Protein AF-A0A1B6KXY4-F1 (afdb_monomer_lite)

Structure (mmCIF, N/CA/C/O backbone):
data_AF-A0A1B6KXY4-F1
#
_entry.id   AF-A0A1B6KXY4-F1
#
loop_
_atom_site.group_PDB
_atom_site.id
_atom_site.type_symbol
_atom_site.label_atom_id
_atom_site.label_alt_id
_atom_site.label_comp_id
_atom_site.label_asym_id
_atom_site.label_entity_id
_atom_site.label_seq_id
_atom_site.pdbx_PDB_ins_code
_atom_site.Cartn_x
_atom_site.Cartn_y
_atom_site.Cartn_z
_atom_site.occupancy
_atom_site.B_iso_or_equiv
_atom_site.auth_seq_id
_atom_site.auth_comp_id
_atom_site.auth_asym_id
_atom_site.auth_atom_id
_atom_site.pdbx_PDB_model_num
ATOM 1 N N . CYS A 1 1 ? -16.660 -16.685 -7.464 1.00 54.50 1 CYS A N 1
ATOM 2 C CA . CYS A 1 1 ? -15.420 -16.820 -6.674 1.00 54.50 1 CYS A CA 1
ATOM 3 C C . CYS A 1 1 ? -14.939 -18.262 -6.730 1.00 54.50 1 CYS A C 1
ATOM 5 O O . CYS A 1 1 ? -15.524 -19.109 -6.074 1.00 54.50 1 CYS A O 1
ATOM 7 N N . TYR A 1 2 ? -13.942 -18.564 -7.558 1.00 52.03 2 TYR A N 1
ATOM 8 C CA . TYR A 1 2 ? -13.386 -19.911 -7.697 1.00 52.03 2 TYR A CA 1
ATOM 9 C C . TYR A 1 2 ? -11.891 -19.805 -7.365 1.00 52.03 2 TYR A C 1
ATOM 11 O O . TYR A 1 2 ? -11.188 -19.086 -8.069 1.00 52.03 2 TYR A O 1
ATOM 19 N N . LYS A 1 3 ? -11.453 -20.485 -6.290 1.00 63.19 3 LYS A N 1
ATOM 20 C CA . LYS A 1 3 ? -10.073 -20.670 -5.765 1.00 63.19 3 LYS A CA 1
ATOM 21 C C . LYS A 1 3 ? -9.613 -19.863 -4.534 1.00 63.19 3 LYS A C 1
ATOM 23 O O . LYS A 1 3 ? -9.048 -20.487 -3.650 1.00 63.19 3 LYS A O 1
ATOM 28 N N . GLU A 1 4 ? -9.875 -18.558 -4.406 1.00 70.81 4 GLU A N 1
ATOM 29 C CA . GLU A 1 4 ? -9.395 -17.755 -3.242 1.00 70.81 4 GLU A CA 1
ATOM 30 C C . GLU A 1 4 ? -10.515 -17.155 -2.371 1.00 70.81 4 GLU A C 1
ATOM 32 O O . GLU A 1 4 ? -10.316 -16.199 -1.623 1.00 70.81 4 GLU A O 1
ATOM 37 N N . GLY A 1 5 ? -11.719 -17.729 -2.451 1.00 77.31 5 GLY A N 1
ATOM 38 C CA . GLY A 1 5 ? -12.891 -17.226 -1.728 1.00 77.31 5 GLY A CA 1
ATOM 39 C C . GLY A 1 5 ? -12.716 -17.181 -0.208 1.00 77.31 5 GLY A C 1
ATOM 40 O O . GLY A 1 5 ? -13.246 -16.273 0.416 1.00 77.31 5 GLY A O 1
ATOM 41 N N . GLU A 1 6 ? -11.943 -18.099 0.377 1.00 84.62 6 GLU A N 1
ATOM 42 C CA . GLU A 1 6 ? -11.710 -18.151 1.828 1.00 84.62 6 GLU A CA 1
ATOM 43 C C . GLU A 1 6 ? -10.917 -16.946 2.344 1.00 84.62 6 GLU A C 1
ATOM 45 O O . GLU A 1 6 ? -11.281 -16.367 3.361 1.00 84.62 6 GLU A O 1
ATOM 50 N N . ARG A 1 7 ? -9.877 -16.509 1.622 1.00 85.12 7 ARG A N 1
ATOM 51 C CA . ARG A 1 7 ? -9.078 -15.333 2.011 1.00 85.12 7 ARG A CA 1
ATOM 52 C C . ARG A 1 7 ? -9.886 -14.046 1.900 1.00 85.12 7 ARG A C 1
ATOM 54 O O . ARG A 1 7 ? -9.779 -13.175 2.755 1.00 85.12 7 ARG A O 1
ATOM 61 N N . ILE A 1 8 ? -10.727 -13.955 0.870 1.00 88.69 8 ILE A N 1
ATOM 62 C CA . ILE A 1 8 ? -11.651 -12.830 0.691 1.00 88.69 8 ILE A CA 1
ATOM 63 C C . ILE A 1 8 ? -12.728 -12.849 1.782 1.00 88.69 8 ILE A C 1
ATOM 65 O O . ILE A 1 8 ? -13.052 -11.806 2.337 1.00 88.69 8 ILE A O 1
ATOM 69 N N . ALA A 1 9 ? -13.263 -14.024 2.120 1.00 91.75 9 ALA A N 1
ATOM 70 C CA . ALA A 1 9 ? -14.243 -14.171 3.189 1.00 91.75 9 ALA A CA 1
ATOM 71 C C . ALA A 1 9 ? -13.658 -13.783 4.551 1.00 91.75 9 ALA A C 1
ATOM 73 O O . ALA A 1 9 ? -14.320 -13.065 5.292 1.00 91.75 9 ALA A O 1
ATOM 74 N N . LEU A 1 10 ? -12.420 -14.191 4.850 1.00 92.31 10 LEU A N 1
ATOM 75 C CA . LEU A 1 10 ? -11.718 -13.790 6.069 1.00 92.31 10 LEU A CA 1
ATOM 76 C C . LEU A 1 10 ? -11.493 -12.275 6.111 1.00 92.31 10 LEU A C 1
ATOM 78 O O . LEU A 1 10 ? -11.822 -11.636 7.103 1.00 92.31 10 LEU A O 1
ATOM 82 N N . PHE A 1 11 ? -11.022 -11.687 5.008 1.00 94.50 11 PHE A N 1
ATOM 83 C CA . PHE A 1 11 ? -10.860 -10.237 4.894 1.00 94.50 11 PHE A CA 1
ATOM 84 C C . PHE A 1 11 ? -12.171 -9.478 5.157 1.00 94.50 11 PHE A C 1
ATOM 86 O O . PHE A 1 11 ? -12.164 -8.465 5.847 1.00 94.50 11 PHE A O 1
ATOM 93 N N . ILE A 1 12 ? -13.303 -9.967 4.639 1.00 94.69 12 ILE A N 1
ATOM 94 C CA . ILE A 1 12 ? -14.623 -9.364 4.887 1.00 94.69 12 ILE A CA 1
ATOM 95 C C . ILE A 1 12 ? -15.065 -9.576 6.340 1.00 94.69 12 ILE A C 1
ATOM 97 O O . ILE A 1 12 ? -15.577 -8.649 6.960 1.00 94.69 12 ILE A O 1
ATOM 101 N N . ALA A 1 13 ? -14.875 -10.778 6.888 1.00 95.69 13 ALA A N 1
ATOM 102 C CA . ALA A 1 13 ? -15.276 -11.110 8.254 1.00 95.69 13 ALA A CA 1
ATOM 103 C C . ALA A 1 13 ? -14.528 -10.279 9.308 1.00 95.69 13 ALA A C 1
ATOM 105 O O . ALA A 1 13 ? -15.104 -9.957 10.343 1.00 95.69 13 ALA A O 1
ATOM 106 N N . GLU A 1 14 ? -13.283 -9.896 9.025 1.00 95.94 14 GLU A N 1
ATOM 107 C CA . GLU A 1 14 ? -12.448 -9.056 9.892 1.00 95.94 14 GLU A CA 1
ATOM 108 C C . GLU A 1 14 ? -12.567 -7.551 9.589 1.00 95.94 14 GLU A C 1
ATOM 110 O O . GLU A 1 14 ? -11.689 -6.759 9.925 1.00 95.94 14 GLU A O 1
ATOM 115 N N . GLY A 1 15 ? -13.659 -7.134 8.940 1.00 96.62 15 GLY A N 1
ATOM 116 C CA . GLY A 1 15 ? -13.963 -5.718 8.728 1.00 96.62 15 GLY A CA 1
ATOM 117 C C . GLY A 1 15 ? -13.028 -5.018 7.738 1.00 96.62 15 GLY A C 1
ATOM 118 O O . GLY A 1 15 ? -12.808 -3.809 7.819 1.00 96.62 15 GLY A O 1
ATOM 119 N N . GLY A 1 16 ? -12.425 -5.767 6.811 1.00 96.38 16 GLY A N 1
ATOM 120 C CA . GLY A 1 16 ? -11.517 -5.228 5.802 1.00 96.38 16 GLY A CA 1
ATOM 121 C C . GLY A 1 16 ? -12.122 -4.104 4.954 1.00 96.38 16 GLY A C 1
ATOM 122 O O . GLY A 1 16 ? -11.481 -3.058 4.822 1.00 96.38 16 GLY A O 1
ATOM 123 N N . PRO A 1 17 ? -13.339 -4.254 4.395 1.00 96.75 17 PRO A N 1
ATOM 124 C CA . PRO A 1 17 ? -13.994 -3.182 3.647 1.00 96.75 17 PRO A CA 1
ATOM 125 C C . PRO A 1 17 ? -14.196 -1.899 4.465 1.00 96.75 17 PRO A C 1
ATOM 127 O O . PRO A 1 17 ? -13.972 -0.804 3.950 1.00 96.75 17 PRO A O 1
ATOM 130 N N . GLU A 1 18 ? -14.588 -2.025 5.730 1.00 98.00 18 GLU A N 1
ATOM 131 C CA . GLU A 1 18 ? -14.804 -0.914 6.656 1.00 98.00 18 GLU A CA 1
ATOM 132 C C . GLU A 1 18 ? -13.479 -0.212 6.977 1.00 98.00 18 GLU A C 1
ATOM 134 O O . GLU A 1 18 ? -13.372 0.999 6.810 1.00 98.00 18 GLU A O 1
ATOM 139 N N . CYS A 1 19 ? -12.434 -0.976 7.307 1.00 98.06 19 CYS A N 1
ATOM 140 C CA . CYS A 1 19 ? -11.083 -0.464 7.548 1.00 98.06 19 CYS A CA 1
ATOM 141 C C . CYS A 1 19 ? -10.528 0.325 6.345 1.00 98.06 19 CYS A C 1
ATOM 143 O O . CYS A 1 19 ? -9.973 1.415 6.514 1.00 98.06 19 CYS A O 1
ATOM 145 N N . LEU A 1 20 ? -10.699 -0.192 5.120 1.00 97.50 20 LEU A N 1
ATOM 146 C CA . LEU A 1 20 ? -10.289 0.510 3.898 1.00 97.50 20 LEU A CA 1
ATOM 147 C C . LEU A 1 20 ? -11.083 1.801 3.678 1.00 97.50 20 LEU A C 1
ATOM 149 O O . LEU A 1 20 ? -10.517 2.800 3.235 1.00 97.50 20 LEU A O 1
ATOM 153 N N . LYS A 1 21 ? -12.386 1.782 3.970 1.00 97.88 21 LYS A N 1
ATOM 154 C CA . LYS A 1 21 ? -13.258 2.951 3.836 1.00 97.88 21 LYS A CA 1
ATOM 155 C C . LYS A 1 21 ? -12.887 4.044 4.837 1.00 97.88 21 LYS A C 1
ATOM 157 O O . LYS A 1 21 ? -12.780 5.201 4.446 1.00 97.88 21 LYS A O 1
ATOM 162 N N . ASP A 1 22 ? -12.641 3.681 6.089 1.00 98.06 22 ASP A N 1
ATOM 163 C CA . ASP A 1 22 ? -12.285 4.631 7.146 1.00 98.06 22 ASP A CA 1
ATOM 164 C C . ASP A 1 22 ? -10.898 5.261 6.924 1.00 98.06 22 ASP A C 1
ATOM 166 O O . ASP A 1 22 ? -10.644 6.375 7.378 1.00 98.06 22 ASP A O 1
ATOM 170 N N . ASN A 1 23 ? -10.019 4.580 6.178 1.00 97.94 23 ASN A N 1
ATOM 171 C CA . ASN A 1 23 ? -8.695 5.076 5.789 1.00 97.94 23 ASN A CA 1
ATOM 172 C C . ASN A 1 23 ? -8.634 5.629 4.353 1.00 97.94 23 ASN A C 1
ATOM 174 O O . ASN A 1 23 ? -7.541 5.845 3.821 1.00 97.94 23 ASN A O 1
ATOM 178 N N . GLN A 1 24 ? -9.775 5.845 3.691 1.00 97.75 24 GLN A N 1
ATOM 179 C CA . GLN A 1 24 ? -9.818 6.238 2.279 1.00 97.75 24 GLN A CA 1
ATOM 180 C C . GLN A 1 24 ? -9.010 7.514 1.994 1.00 97.75 24 GLN A C 1
ATOM 182 O O . GLN A 1 24 ? -8.250 7.555 1.023 1.00 97.75 24 GLN A O 1
ATOM 187 N N . ASP A 1 25 ? -9.137 8.535 2.841 1.00 97.88 25 ASP A N 1
ATOM 188 C CA . ASP A 1 25 ? -8.453 9.820 2.663 1.00 97.88 25 ASP A CA 1
ATOM 189 C C . ASP A 1 25 ? -6.932 9.671 2.795 1.00 97.88 25 ASP A C 1
ATOM 191 O O . ASP A 1 25 ? -6.164 10.260 2.034 1.00 97.88 25 ASP A O 1
ATOM 195 N N . GLN A 1 26 ? -6.482 8.848 3.738 1.00 98.06 26 GLN A N 1
ATOM 196 C CA . GLN A 1 26 ? -5.076 8.558 3.991 1.00 98.06 26 GLN A CA 1
ATOM 197 C C . GLN A 1 26 ? -4.485 7.732 2.848 1.00 98.06 26 GLN A C 1
ATOM 199 O O . GLN A 1 26 ? -3.410 8.054 2.343 1.00 98.06 26 GLN A O 1
ATOM 204 N N . ILE A 1 27 ? -5.220 6.730 2.358 1.00 97.19 27 ILE A N 1
ATOM 205 C CA . ILE A 1 27 ? -4.843 5.966 1.164 1.00 97.19 27 ILE A CA 1
ATOM 206 C C . ILE A 1 27 ? -4.716 6.908 -0.039 1.00 97.19 27 ILE A C 1
ATOM 208 O O . ILE A 1 27 ? -3.726 6.849 -0.772 1.00 97.19 27 ILE A O 1
ATOM 212 N N . GLN A 1 28 ? -5.668 7.826 -0.229 1.00 95.88 28 GLN A N 1
ATOM 213 C CA . GLN A 1 28 ? -5.603 8.815 -1.301 1.00 95.88 28 GLN A CA 1
ATOM 214 C C . GLN A 1 28 ? -4.388 9.740 -1.148 1.00 95.88 28 GLN A C 1
ATOM 216 O O . GLN A 1 28 ? -3.726 10.056 -2.138 1.00 95.88 28 GLN A O 1
ATOM 221 N N . GLN A 1 29 ? -4.043 10.140 0.077 1.00 96.94 29 GLN A N 1
ATOM 222 C CA . GLN A 1 29 ? -2.829 10.909 0.356 1.00 96.94 29 GLN A CA 1
ATOM 223 C C . GLN A 1 29 ? -1.557 10.115 0.030 1.00 96.94 29 GLN A C 1
ATOM 225 O O . GLN A 1 29 ? -0.664 10.675 -0.606 1.00 96.94 29 GLN A O 1
ATOM 230 N N . CYS A 1 30 ? -1.486 8.824 0.373 1.00 97.19 30 CYS A N 1
ATOM 231 C CA . CYS A 1 30 ? -0.377 7.941 -0.004 1.00 97.19 30 CYS A CA 1
ATOM 232 C C . CYS A 1 30 ? -0.216 7.846 -1.529 1.00 97.19 30 CYS A C 1
ATOM 234 O O . CYS A 1 30 ? 0.897 7.925 -2.057 1.00 97.19 30 CYS A O 1
ATOM 236 N N . VAL A 1 31 ? -1.329 7.725 -2.260 1.00 94.56 31 VAL A N 1
ATOM 237 C CA . VAL A 1 31 ? -1.325 7.712 -3.729 1.00 94.56 31 VAL A CA 1
ATOM 238 C C . VAL A 1 31 ? -0.864 9.057 -4.277 1.00 94.56 31 VAL A C 1
ATOM 240 O O . VAL A 1 31 ? 0.006 9.098 -5.143 1.00 94.56 31 VAL A O 1
ATOM 243 N N . ASN A 1 32 ? -1.384 10.168 -3.764 1.00 93.75 32 ASN A N 1
ATOM 244 C CA . ASN A 1 32 ? -1.022 11.498 -4.242 1.00 93.75 32 ASN A CA 1
ATOM 245 C C . ASN A 1 32 ? 0.450 11.830 -3.962 1.00 93.75 32 ASN A C 1
ATOM 247 O O . ASN A 1 32 ? 1.139 12.343 -4.840 1.00 93.75 32 ASN A O 1
ATOM 251 N N . SER A 1 33 ? 0.970 11.511 -2.779 1.00 93.50 33 SER A N 1
ATOM 252 C CA . SER A 1 33 ? 2.373 11.773 -2.431 1.00 93.50 33 SER A CA 1
ATOM 253 C C . SER A 1 33 ? 3.349 10.944 -3.272 1.00 93.50 33 SER A C 1
ATOM 255 O O . SER A 1 33 ? 4.457 11.395 -3.564 1.00 93.50 33 SER A O 1
ATOM 257 N N . THR A 1 34 ? 2.918 9.763 -3.716 1.00 91.94 34 THR A N 1
ATOM 258 C CA . THR A 1 34 ? 3.779 8.803 -4.410 1.00 91.94 34 THR A CA 1
ATOM 259 C C . THR A 1 34 ? 3.647 8.873 -5.934 1.00 91.94 34 THR A C 1
ATOM 261 O O . THR A 1 34 ? 4.650 8.910 -6.654 1.00 91.94 34 THR A O 1
ATOM 264 N N . PHE A 1 35 ? 2.413 8.921 -6.439 1.00 89.12 35 PHE A N 1
ATOM 265 C CA . PHE A 1 35 ? 2.084 8.759 -7.854 1.00 89.12 35 PHE A CA 1
ATOM 266 C C . PHE A 1 35 ? 1.606 10.030 -8.568 1.00 89.12 35 PHE A C 1
ATOM 268 O O . PHE A 1 35 ? 1.496 10.009 -9.795 1.00 89.12 35 PHE A O 1
ATOM 275 N N . SER A 1 36 ? 1.392 11.155 -7.872 1.00 85.19 36 SER A N 1
ATOM 276 C CA . SER A 1 36 ? 0.936 12.413 -8.507 1.00 85.19 36 SER A CA 1
ATOM 277 C C . SER A 1 36 ? 1.794 12.850 -9.693 1.00 85.19 36 SER A C 1
ATOM 279 O O . SER A 1 36 ? 1.289 13.415 -10.658 1.00 85.19 36 SER A O 1
ATOM 281 N N . ARG A 1 37 ? 3.094 12.550 -9.662 1.00 83.38 37 ARG A N 1
ATOM 282 C CA . ARG A 1 37 ? 4.024 12.892 -10.744 1.00 83.38 37 ARG A CA 1
ATOM 283 C C . ARG A 1 37 ? 3.831 12.094 -12.039 1.00 83.38 37 ARG A C 1
ATOM 285 O O . ARG A 1 37 ? 4.395 12.488 -13.054 1.00 83.38 37 ARG A O 1
ATOM 292 N N . TYR A 1 38 ? 3.134 10.958 -11.988 1.00 81.44 38 TYR A N 1
ATOM 293 C CA . TYR A 1 38 ? 2.82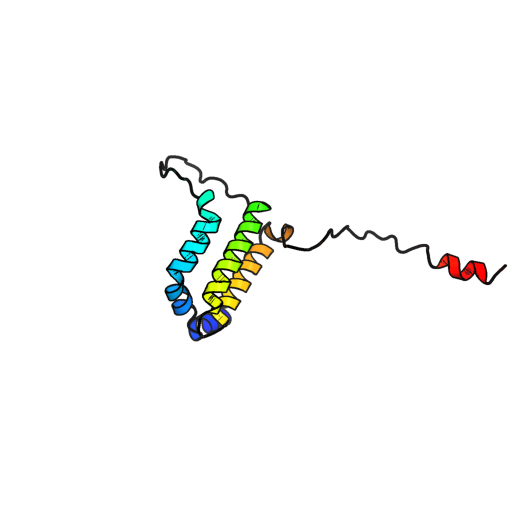3 10.146 -13.168 1.00 81.44 38 TYR A CA 1
ATOM 294 C C . TYR A 1 38 ? 1.482 10.525 -13.785 1.00 81.44 38 TYR A C 1
ATOM 296 O O . TYR A 1 38 ? 1.197 10.128 -14.913 1.00 81.44 38 TYR A O 1
ATOM 304 N N . LEU A 1 39 ? 0.661 11.282 -13.055 1.00 76.50 39 LEU A N 1
ATOM 305 C CA . LEU A 1 39 ? -0.592 11.777 -13.584 1.00 76.50 39 LEU A CA 1
ATOM 306 C C . LEU A 1 39 ? -0.299 12.938 -14.545 1.00 76.50 39 LEU A C 1
ATOM 308 O O . LEU A 1 39 ? 0.494 13.829 -14.216 1.00 76.50 39 LEU A O 1
ATOM 312 N N . PRO A 1 40 ? -0.907 12.945 -15.741 1.00 68.69 40 PRO A N 1
ATOM 313 C CA . PRO A 1 40 ? -0.796 14.080 -16.642 1.00 68.69 40 PRO A CA 1
ATOM 314 C C . PRO A 1 40 ? -1.361 15.327 -15.952 1.00 68.69 40 PRO A C 1
ATOM 316 O O . PRO A 1 40 ? -2.474 15.311 -15.432 1.00 68.69 40 PRO A O 1
ATOM 319 N N . LYS A 1 41 ? -0.572 16.407 -15.931 1.00 68.12 41 LYS A N 1
ATOM 320 C CA . LYS A 1 41 ? -0.960 17.688 -15.316 1.00 68.12 41 LYS A CA 1
ATOM 321 C C . LYS A 1 41 ? -2.027 18.428 -16.126 1.00 68.12 41 LYS A C 1
ATOM 323 O O . LYS A 1 41 ? -2.765 19.226 -15.561 1.00 68.12 41 LYS A O 1
ATOM 328 N N . ASP A 1 42 ? -2.124 18.108 -17.414 1.00 63.16 42 ASP A N 1
ATOM 329 C CA . ASP A 1 42 ? -3.063 18.707 -18.349 1.00 63.16 42 ASP A CA 1
ATOM 330 C C . ASP A 1 42 ? -4.052 17.643 -18.829 1.00 63.16 42 ASP A C 1
ATOM 332 O O . ASP A 1 42 ? -3.712 16.736 -19.593 1.00 63.16 42 ASP A O 1
ATOM 336 N N . VAL A 1 43 ? -5.305 17.765 -18.390 1.00 55.22 43 VAL A N 1
ATOM 337 C CA . VAL A 1 43 ? -6.447 16.974 -18.873 1.00 55.22 43 VAL A CA 1
ATOM 338 C C . VAL A 1 43 ? -6.912 17.537 -20.224 1.00 55.22 43 VAL A C 1
ATOM 340 O O . VAL A 1 43 ? -8.084 17.818 -20.439 1.00 55.22 43 VAL A O 1
ATOM 343 N N . THR A 1 44 ? -5.990 17.741 -21.163 1.00 54.66 44 THR A N 1
ATOM 344 C CA . THR A 1 44 ? -6.337 17.998 -22.566 1.00 54.66 44 THR A CA 1
ATOM 345 C C . THR A 1 44 ? -6.261 16.653 -23.270 1.00 54.66 44 THR A C 1
ATOM 347 O O . THR A 1 44 ? -5.265 16.291 -23.893 1.00 54.66 44 THR A O 1
ATOM 350 N N . VAL A 1 45 ? -7.301 15.848 -23.058 1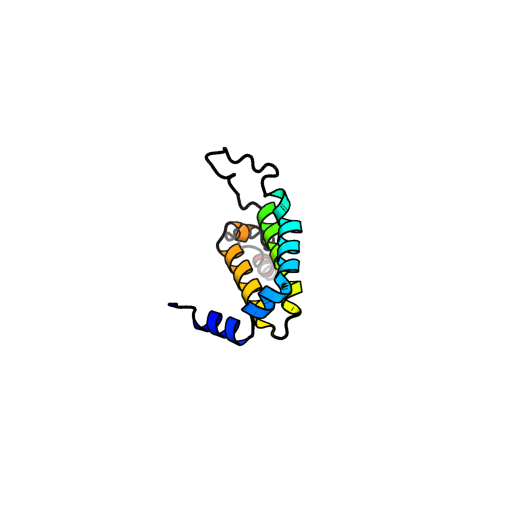.00 55.25 45 VAL A N 1
ATOM 351 C CA . VAL A 1 45 ? -7.436 14.486 -23.584 1.00 55.25 45 VAL A CA 1
ATOM 352 C C . VAL A 1 45 ? -7.623 14.558 -25.103 1.00 55.25 45 VAL A C 1
ATOM 354 O O . VAL A 1 45 ? -8.740 14.574 -25.602 1.00 55.25 45 VAL A O 1
ATOM 357 N N . GLN A 1 46 ? -6.515 14.654 -25.836 1.00 55.12 46 GLN A N 1
ATOM 358 C CA . GLN A 1 46 ? -6.425 14.401 -27.281 1.00 55.12 46 GLN A CA 1
ATOM 359 C C . GLN A 1 46 ? -5.110 13.686 -27.626 1.00 55.12 46 GLN A C 1
ATOM 361 O O . GLN A 1 46 ? -4.475 13.963 -28.639 1.00 55.12 46 GLN A O 1
ATOM 366 N N . LYS A 1 47 ? -4.660 12.771 -26.762 1.00 56.25 47 LYS A N 1
ATOM 367 C CA . LYS A 1 47 ? -3.628 11.804 -27.139 1.00 56.25 47 LYS A CA 1
ATOM 368 C C . LYS A 1 47 ? -4.309 10.452 -27.279 1.00 56.25 47 LYS A C 1
ATOM 370 O O . LYS A 1 47 ? -4.834 9.933 -26.300 1.00 56.25 47 LYS A O 1
ATOM 375 N N . GLU A 1 48 ? -4.328 9.934 -28.503 1.00 62.31 48 GLU A N 1
ATOM 376 C CA . GLU A 1 48 ? -4.952 8.655 -28.875 1.00 62.31 48 GLU A CA 1
ATOM 377 C C . GLU A 1 48 ? -4.314 7.451 -28.156 1.00 62.31 48 GLU A C 1
ATOM 379 O O . GLU A 1 48 ? -4.890 6.368 -28.143 1.00 62.31 48 GLU A O 1
ATOM 384 N N . GLU A 1 49 ? -3.175 7.652 -27.480 1.00 58.16 49 GLU A N 1
ATOM 385 C CA . GLU A 1 49 ? -2.493 6.629 -26.693 1.00 58.16 49 GLU A CA 1
ATOM 386 C C . GLU A 1 49 ? -2.174 7.125 -25.270 1.00 58.16 49 GLU A C 1
ATOM 388 O O . GLU A 1 49 ? -1.577 8.201 -25.102 1.00 58.16 49 GLU A O 1
ATOM 393 N N . PRO A 1 50 ? -2.545 6.358 -24.224 1.00 57.12 50 PRO A N 1
ATOM 394 C CA . PRO A 1 50 ? -2.165 6.673 -22.855 1.00 57.12 50 PRO A CA 1
ATOM 395 C C . PRO A 1 50 ? -0.634 6.639 -22.715 1.00 57.12 50 PRO A C 1
ATOM 397 O O . PRO A 1 50 ? 0.024 5.801 -23.338 1.00 57.12 50 PRO A O 1
ATOM 400 N N . PRO A 1 51 ? -0.035 7.529 -21.902 1.00 64.31 51 PRO A N 1
ATOM 401 C CA . PRO A 1 51 ? 1.402 7.503 -21.667 1.00 64.31 51 PRO A CA 1
ATOM 402 C C . PRO A 1 51 ? 1.816 6.126 -21.136 1.00 64.31 51 PRO A C 1
ATOM 404 O O . PRO A 1 51 ? 1.250 5.629 -20.162 1.00 64.31 51 PRO A O 1
ATOM 407 N N . LEU A 1 52 ? 2.800 5.508 -21.793 1.00 69.31 52 LEU A N 1
ATOM 408 C CA . LEU A 1 52 ? 3.277 4.178 -21.433 1.00 69.31 52 LEU A CA 1
ATOM 409 C C . LEU A 1 52 ? 3.917 4.217 -20.040 1.00 69.31 52 LEU A C 1
ATOM 411 O O . LEU A 1 52 ? 5.016 4.745 -19.860 1.00 69.31 52 LEU A O 1
ATOM 415 N N . PHE A 1 53 ? 3.229 3.645 -19.055 1.00 79.94 53 PHE A N 1
ATOM 416 C CA . PHE A 1 53 ? 3.764 3.465 -17.712 1.00 79.94 53 PHE A CA 1
ATOM 417 C C . PHE A 1 53 ? 4.705 2.254 -17.699 1.00 79.94 53 PHE A C 1
ATOM 419 O O . PHE A 1 53 ? 4.266 1.112 -17.829 1.00 79.94 53 PHE A O 1
ATOM 426 N N . GLN A 1 54 ? 6.010 2.504 -17.581 1.00 87.56 54 GLN A N 1
ATOM 427 C CA . GLN A 1 54 ? 7.038 1.462 -17.546 1.00 87.56 54 GLN A CA 1
ATOM 428 C C . GLN A 1 54 ? 7.501 1.221 -16.111 1.00 87.56 54 GLN A C 1
ATOM 430 O O . GLN A 1 54 ? 7.923 2.153 -15.437 1.00 87.56 54 GLN A O 1
ATOM 435 N N . LEU A 1 55 ? 7.469 -0.031 -15.657 1.00 91.44 55 LEU A N 1
ATOM 436 C CA . LEU A 1 55 ? 7.902 -0.423 -14.314 1.00 91.44 55 LEU A CA 1
ATOM 437 C C . LEU A 1 55 ? 9.433 -0.535 -14.222 1.00 91.44 55 LEU A C 1
ATOM 439 O O . LEU A 1 55 ? 9.992 -1.630 -14.279 1.00 91.44 55 LEU A O 1
ATOM 443 N N . GLY A 1 56 ? 10.107 0.610 -14.103 1.00 92.25 56 GLY A N 1
ATOM 444 C CA . GLY A 1 56 ? 11.541 0.702 -13.835 1.00 92.25 56 GLY A CA 1
ATOM 445 C C . GLY A 1 56 ? 11.875 0.749 -12.340 1.00 92.25 56 GLY A C 1
ATOM 446 O O . GLY A 1 56 ? 11.005 0.697 -11.469 1.00 92.25 56 GLY A O 1
ATOM 447 N N . LYS A 1 57 ? 13.169 0.894 -12.019 1.00 94.19 57 LYS A N 1
ATOM 448 C CA . LYS A 1 57 ? 13.668 0.950 -10.628 1.00 94.19 57 LYS A CA 1
ATOM 449 C C . LYS A 1 57 ? 12.948 2.003 -9.784 1.00 94.19 57 LYS A C 1
ATOM 451 O O . LYS A 1 57 ? 12.664 1.777 -8.610 1.00 94.19 57 LYS A O 1
ATOM 456 N N . LYS A 1 58 ? 12.690 3.170 -10.377 1.00 92.44 58 LYS A N 1
ATOM 457 C CA . LYS A 1 58 ? 12.078 4.307 -9.689 1.00 92.44 58 LYS A CA 1
ATOM 458 C C . LYS A 1 58 ? 10.608 4.018 -9.389 1.00 92.44 58 LYS A C 1
ATOM 460 O O . LYS A 1 58 ? 10.181 4.187 -8.254 1.00 92.44 58 LYS A O 1
ATOM 465 N N . GLU A 1 59 ? 9.878 3.521 -10.379 1.00 93.50 59 GLU A N 1
ATOM 466 C CA . GLU A 1 59 ? 8.461 3.170 -10.297 1.00 93.50 59 GLU A CA 1
ATOM 467 C C . GLU A 1 59 ? 8.223 2.056 -9.285 1.00 93.50 59 GLU A C 1
ATOM 469 O O . GLU A 1 59 ? 7.341 2.166 -8.440 1.00 93.50 59 GLU A O 1
ATOM 474 N N . CYS A 1 60 ? 9.070 1.032 -9.292 1.00 95.06 60 CYS A N 1
ATOM 475 C CA . CYS A 1 60 ? 8.991 -0.055 -8.327 1.00 95.06 60 CYS A CA 1
ATOM 476 C C . CYS A 1 60 ? 9.344 0.388 -6.904 1.00 95.06 60 CYS A C 1
ATOM 478 O O . CYS A 1 60 ? 8.689 -0.044 -5.959 1.00 95.06 60 CYS A O 1
ATOM 480 N N . GLY A 1 61 ? 10.314 1.295 -6.743 1.00 94.62 61 GLY A N 1
ATOM 481 C CA . GLY A 1 61 ? 10.593 1.917 -5.448 1.00 94.62 61 GLY A CA 1
ATOM 482 C C . GLY A 1 61 ? 9.434 2.780 -4.943 1.00 94.62 61 GLY A C 1
ATOM 483 O O . GLY A 1 61 ? 9.189 2.847 -3.742 1.00 94.62 61 GLY A O 1
ATOM 484 N N . ASP A 1 62 ? 8.686 3.419 -5.841 1.00 94.69 62 ASP A N 1
ATOM 485 C CA . ASP A 1 62 ? 7.479 4.152 -5.469 1.00 94.69 62 ASP A CA 1
ATOM 486 C C . ASP A 1 62 ? 6.319 3.212 -5.116 1.00 94.69 62 ASP A C 1
ATOM 488 O O . ASP A 1 62 ? 5.601 3.492 -4.164 1.00 94.69 62 ASP A O 1
ATOM 492 N N . ILE A 1 63 ? 6.182 2.052 -5.768 1.00 95.00 63 ILE A N 1
ATOM 493 C CA . ILE A 1 63 ? 5.242 1.009 -5.317 1.00 95.00 63 ILE A CA 1
ATOM 494 C C . ILE A 1 63 ? 5.568 0.578 -3.879 1.00 95.00 63 ILE A C 1
ATOM 496 O O . ILE A 1 63 ? 4.652 0.488 -3.066 1.00 95.00 63 ILE A O 1
ATOM 500 N N . SER A 1 64 ? 6.846 0.385 -3.529 1.00 95.62 64 SER A N 1
ATOM 501 C CA . SER A 1 64 ? 7.249 0.070 -2.147 1.00 95.62 64 SER A CA 1
ATOM 502 C C . SER A 1 64 ? 6.874 1.174 -1.155 1.00 95.62 64 SER A C 1
ATOM 504 O O . SER A 1 64 ? 6.417 0.882 -0.054 1.00 95.62 64 SER A O 1
ATOM 506 N N . LYS A 1 65 ? 7.032 2.448 -1.534 1.00 96.25 65 LYS A N 1
ATOM 507 C CA . LYS A 1 65 ? 6.625 3.580 -0.682 1.00 96.25 65 LYS A CA 1
ATOM 508 C C . LYS A 1 65 ? 5.114 3.633 -0.491 1.00 96.25 65 LYS A C 1
ATOM 510 O O . LYS A 1 65 ? 4.655 3.868 0.622 1.00 96.25 65 LYS A O 1
ATOM 515 N N . LEU A 1 66 ? 4.351 3.401 -1.562 1.00 96.50 66 LEU A N 1
ATOM 516 C CA . LEU A 1 66 ? 2.895 3.332 -1.487 1.00 96.50 66 LEU A CA 1
ATOM 517 C C . LEU A 1 66 ? 2.459 2.190 -0.567 1.00 96.50 66 LEU A C 1
ATOM 519 O O . LEU A 1 66 ? 1.615 2.413 0.293 1.00 96.50 66 LEU A O 1
ATOM 523 N N . GLN A 1 67 ? 3.056 1.004 -0.726 1.00 97.31 67 GLN A N 1
ATOM 524 C CA . GLN A 1 67 ? 2.810 -0.161 0.125 1.00 97.31 67 GLN A CA 1
ATOM 525 C C . GLN A 1 67 ? 3.013 0.189 1.596 1.00 97.31 67 GLN A C 1
ATOM 527 O O . GLN A 1 67 ? 2.083 0.051 2.380 1.00 97.31 67 GLN A O 1
ATOM 532 N N . GLN A 1 68 ? 4.192 0.709 1.947 1.00 97.56 68 GLN A N 1
ATOM 533 C CA . GLN A 1 68 ? 4.520 1.067 3.324 1.00 97.56 68 GLN A CA 1
ATOM 534 C C . GLN A 1 68 ? 3.541 2.101 3.896 1.00 97.56 68 GLN A C 1
ATOM 536 O O . GLN A 1 68 ? 3.025 1.907 4.990 1.00 97.56 68 GLN A O 1
ATOM 541 N N . CYS A 1 69 ? 3.247 3.162 3.138 1.00 98.31 69 CYS A N 1
ATOM 542 C CA . CYS A 1 69 ? 2.319 4.211 3.562 1.00 98.31 69 CYS A CA 1
ATOM 543 C C . CYS A 1 69 ? 0.909 3.659 3.819 1.00 98.31 69 CYS A C 1
ATOM 545 O O . CYS A 1 69 ? 0.311 3.934 4.854 1.00 98.31 69 CYS A O 1
ATOM 547 N N . VAL A 1 70 ? 0.378 2.849 2.897 1.00 98.12 70 VAL A N 1
ATOM 548 C CA . VAL A 1 70 ? -0.961 2.261 3.042 1.00 98.12 70 VAL A CA 1
ATOM 549 C C . VAL A 1 70 ? -1.000 1.285 4.216 1.00 98.12 70 VAL A C 1
ATOM 551 O O . VAL A 1 70 ? -1.905 1.378 5.040 1.00 98.12 70 VAL A O 1
ATOM 554 N N . VAL A 1 71 ? -0.020 0.385 4.328 1.00 98.06 71 VAL A N 1
ATOM 555 C CA . VAL A 1 71 ? 0.040 -0.611 5.408 1.00 98.06 71 VAL A CA 1
ATOM 556 C C . VAL A 1 71 ? 0.106 0.069 6.776 1.00 98.06 71 VAL A C 1
ATOM 558 O O . VAL A 1 71 ? -0.679 -0.293 7.645 1.00 98.06 71 VAL A O 1
ATOM 561 N N . GLU A 1 72 ? 0.912 1.122 6.941 1.00 98.25 72 GLU A N 1
ATOM 562 C CA . GLU A 1 72 ? 1.006 1.884 8.199 1.00 98.25 72 GLU A CA 1
ATOM 563 C C . GLU A 1 72 ? -0.348 2.468 8.653 1.00 98.25 72 GLU A C 1
ATOM 565 O O . GLU A 1 72 ? -0.639 2.571 9.849 1.00 98.25 72 GLU A O 1
ATOM 570 N N . HIS A 1 73 ? -1.202 2.878 7.713 1.00 98.00 73 HIS A N 1
ATOM 571 C CA . HIS A 1 73 ? -2.549 3.343 8.041 1.00 98.00 73 HIS A CA 1
ATOM 572 C C . HIS A 1 73 ? -3.489 2.190 8.399 1.00 98.00 73 HIS A C 1
ATOM 574 O O . HIS A 1 73 ? -4.235 2.297 9.371 1.00 98.00 73 HIS A O 1
ATOM 580 N N . LEU A 1 74 ? -3.424 1.077 7.668 1.00 97.94 74 LEU A N 1
ATOM 581 C CA . LEU A 1 74 ? -4.292 -0.081 7.901 1.00 97.94 74 LEU A CA 1
ATOM 582 C C . LEU A 1 74 ? -3.918 -0.876 9.157 1.00 97.94 74 LEU A C 1
ATOM 584 O O . LEU A 1 74 ? -4.783 -1.514 9.745 1.00 97.94 74 LEU A O 1
ATOM 588 N N . GLU A 1 75 ? -2.671 -0.799 9.620 1.00 97.38 75 GLU A N 1
ATOM 589 C CA . GLU A 1 75 ? -2.235 -1.363 10.907 1.00 97.38 75 GLU A CA 1
ATOM 590 C C . GLU A 1 75 ? -2.943 -0.731 12.116 1.00 97.38 75 GLU A C 1
ATOM 592 O O . GLU A 1 75 ? -2.910 -1.284 13.211 1.00 97.38 75 GLU A O 1
ATOM 597 N N . LYS A 1 76 ? -3.598 0.423 11.932 1.00 96.31 76 LYS A N 1
ATOM 598 C CA . LYS A 1 76 ? -4.373 1.107 12.980 1.00 96.31 76 LYS A CA 1
ATOM 599 C C . LYS A 1 76 ? -5.811 0.590 13.087 1.00 96.31 76 LYS A C 1
ATOM 601 O O . LYS A 1 76 ? -6.545 1.036 13.968 1.00 96.31 76 LYS A O 1
ATOM 606 N N . CYS A 1 77 ? -6.229 -0.305 12.193 1.00 96.12 77 CYS A N 1
ATOM 607 C CA . CYS A 1 77 ? -7.524 -0.969 12.278 1.00 96.12 77 CYS A CA 1
ATOM 608 C C . CYS A 1 77 ? -7.561 -1.973 13.441 1.00 96.12 77 CYS A C 1
ATOM 610 O O . CYS A 1 77 ? -6.527 -2.384 13.959 1.00 96.12 77 CYS A O 1
ATOM 612 N N . SER A 1 78 ? -8.771 -2.348 13.872 1.00 96.50 78 SER A N 1
ATOM 613 C CA . SER A 1 78 ? -8.959 -3.252 15.021 1.00 96.50 78 SER A CA 1
ATOM 614 C C . SER A 1 78 ? -8.338 -4.630 14.792 1.00 96.50 78 SER A C 1
ATOM 616 O O . SER A 1 78 ? -7.757 -5.202 15.709 1.00 96.50 78 SER A O 1
ATOM 618 N N . GLU A 1 79 ? -8.464 -5.146 13.570 1.00 97.06 79 GLU A N 1
ATOM 619 C CA . GLU A 1 79 ? -7.925 -6.443 13.176 1.00 97.06 79 GLU A CA 1
ATOM 620 C C . GLU A 1 79 ? -6.685 -6.259 12.287 1.00 97.06 79 GLU A C 1
ATOM 622 O O . GLU A 1 79 ? -6.649 -5.327 11.478 1.00 97.06 79 GLU A O 1
ATOM 627 N N . PRO A 1 80 ? -5.674 -7.142 12.381 1.00 95.81 80 PRO A N 1
ATOM 628 C CA . PRO A 1 80 ? -4.452 -7.052 11.581 1.00 95.81 80 PRO A CA 1
ATOM 629 C C . PRO A 1 80 ? -4.609 -7.621 10.161 1.00 95.81 80 PRO A C 1
ATOM 631 O O . PRO A 1 80 ? -3.755 -7.412 9.301 1.00 95.81 80 PRO A O 1
ATOM 634 N N . THR A 1 81 ? -5.664 -8.385 9.875 1.00 96.38 81 THR A N 1
ATOM 635 C CA . THR A 1 81 ? -5.830 -9.020 8.558 1.00 96.38 81 THR A CA 1
ATOM 636 C C . THR A 1 81 ? -5.947 -8.035 7.399 1.00 96.38 81 THR A C 1
ATOM 638 O O . THR A 1 81 ? -5.331 -8.305 6.365 1.00 96.38 81 THR A O 1
ATOM 641 N N . PRO A 1 82 ? -6.658 -6.895 7.504 1.00 95.75 82 PRO A N 1
ATOM 642 C CA . PRO A 1 82 ? -6.744 -5.945 6.403 1.00 95.75 82 PRO A CA 1
ATOM 643 C C . PRO A 1 82 ? -5.378 -5.421 5.945 1.00 95.75 82 PRO A C 1
ATOM 645 O O . PRO A 1 82 ? -5.115 -5.400 4.741 1.00 95.75 82 PRO A O 1
ATOM 648 N N . SER A 1 83 ? -4.483 -5.073 6.878 1.00 97.44 83 SER A N 1
ATOM 649 C CA . SER A 1 83 ? -3.124 -4.636 6.541 1.00 97.44 83 SER A CA 1
ATOM 650 C C . SER A 1 83 ? -2.299 -5.780 5.948 1.00 97.44 83 SER A C 1
ATOM 652 O O . SER A 1 83 ? -1.711 -5.609 4.882 1.00 97.44 83 SER A O 1
ATOM 654 N N . ASN A 1 84 ? -2.340 -6.972 6.550 1.00 96.62 84 ASN A N 1
ATOM 655 C CA . ASN A 1 84 ? -1.606 -8.151 6.075 1.00 96.62 84 ASN A CA 1
ATOM 656 C C . ASN A 1 84 ? -2.021 -8.597 4.663 1.00 96.62 84 ASN A C 1
ATOM 658 O O . ASN A 1 84 ? -1.178 -9.007 3.859 1.00 96.62 84 ASN A O 1
ATOM 662 N N . VAL A 1 85 ? -3.318 -8.536 4.345 1.00 95.31 85 VAL A N 1
ATOM 663 C CA . VAL A 1 85 ? -3.843 -8.883 3.017 1.00 95.31 85 VAL A CA 1
ATOM 664 C C . VAL A 1 85 ? -3.378 -7.870 1.977 1.00 95.31 85 VAL A C 1
ATOM 666 O O . VAL A 1 85 ? -2.924 -8.277 0.907 1.00 95.31 85 VAL A O 1
ATOM 669 N N . VAL A 1 86 ? -3.448 -6.569 2.279 1.00 95.94 86 VAL A N 1
ATOM 670 C CA . VAL A 1 86 ? -2.984 -5.515 1.364 1.00 95.94 86 VAL A CA 1
ATOM 671 C C . VAL A 1 86 ? -1.471 -5.587 1.159 1.00 95.94 86 VAL A C 1
ATOM 673 O O . VAL A 1 86 ? -1.014 -5.515 0.017 1.00 95.94 86 VAL A O 1
ATOM 676 N N . ASP A 1 87 ? -0.703 -5.805 2.226 1.00 97.00 87 ASP A N 1
ATOM 677 C CA . ASP A 1 87 ? 0.746 -6.001 2.163 1.00 97.00 87 ASP A CA 1
ATOM 678 C C . ASP A 1 87 ? 1.107 -7.188 1.258 1.00 97.00 87 ASP A C 1
ATOM 680 O O . ASP A 1 87 ? 1.841 -7.044 0.277 1.00 97.00 87 ASP A O 1
ATOM 684 N N . SER A 1 88 ? 0.485 -8.344 1.510 1.00 95.69 88 SER A N 1
ATOM 685 C CA . SER A 1 88 ? 0.686 -9.565 0.723 1.00 95.69 88 SER A CA 1
ATOM 686 C C . SER A 1 88 ? 0.287 -9.386 -0.741 1.00 95.69 88 SER A C 1
ATOM 688 O O . SER A 1 88 ? 0.957 -9.909 -1.635 1.00 95.69 88 SER A O 1
ATOM 690 N N . LEU A 1 89 ? -0.796 -8.649 -1.007 1.00 95.19 89 LEU A N 1
ATOM 691 C CA . LEU A 1 89 ? -1.261 -8.362 -2.360 1.00 95.19 89 LEU A CA 1
ATOM 692 C C . LEU A 1 89 ? -0.246 -7.504 -3.119 1.00 95.19 89 LEU A C 1
ATOM 694 O O . LEU A 1 89 ? 0.107 -7.839 -4.250 1.00 95.19 89 LEU A O 1
ATOM 698 N N . ILE A 1 90 ? 0.251 -6.421 -2.517 1.00 95.44 90 ILE A N 1
ATOM 699 C CA . ILE A 1 90 ? 1.220 -5.539 -3.180 1.00 95.44 90 ILE A CA 1
ATOM 700 C C . ILE A 1 90 ? 2.570 -6.249 -3.340 1.00 95.44 90 ILE A C 1
ATOM 702 O O . ILE A 1 90 ? 3.175 -6.169 -4.411 1.00 95.44 90 ILE A O 1
ATOM 706 N N . ALA A 1 91 ? 3.005 -7.025 -2.345 1.00 95.56 91 ALA A N 1
ATOM 707 C CA . ALA A 1 91 ? 4.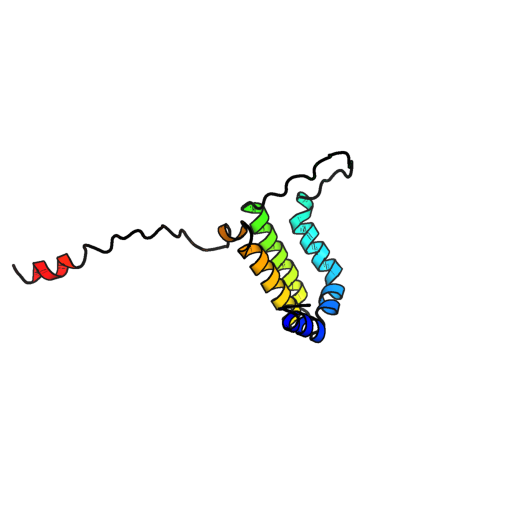181 -7.883 -2.459 1.00 95.56 91 ALA A CA 1
ATOM 708 C C . ALA A 1 91 ? 4.044 -8.891 -3.614 1.00 95.56 91 ALA A C 1
ATOM 710 O O . ALA A 1 91 ? 4.970 -9.059 -4.411 1.00 95.56 91 ALA A O 1
ATOM 711 N N . TYR A 1 92 ? 2.872 -9.517 -3.767 1.00 95.00 92 TYR A N 1
ATOM 712 C CA . TYR A 1 92 ? 2.592 -10.398 -4.899 1.00 95.00 92 TYR A CA 1
ATOM 713 C C . TYR A 1 92 ? 2.657 -9.648 -6.234 1.00 95.00 92 TYR A C 1
ATOM 715 O O . TYR A 1 92 ? 3.333 -10.114 -7.150 1.00 95.00 92 TYR A O 1
ATOM 723 N N . VAL A 1 93 ? 2.038 -8.465 -6.338 1.00 94.38 93 VAL A N 1
ATOM 724 C CA . VAL A 1 93 ? 2.107 -7.614 -7.541 1.00 94.38 93 VAL A CA 1
ATOM 725 C C . VAL A 1 93 ? 3.557 -7.290 -7.901 1.00 94.38 93 VAL A C 1
ATOM 727 O O . VAL A 1 93 ? 3.945 -7.424 -9.060 1.00 94.38 93 VAL A O 1
ATOM 730 N N . ARG A 1 94 ? 4.397 -6.925 -6.929 1.00 94.81 94 ARG A N 1
ATOM 731 C CA . ARG A 1 94 ? 5.823 -6.659 -7.174 1.00 94.81 94 ARG A CA 1
ATOM 732 C C . ARG A 1 94 ? 6.550 -7.908 -7.675 1.00 94.81 94 ARG A C 1
ATOM 734 O O . ARG A 1 94 ? 7.313 -7.818 -8.633 1.00 94.81 94 ARG A O 1
ATOM 741 N N . LYS A 1 95 ? 6.248 -9.074 -7.100 1.00 95.12 95 LYS A N 1
ATOM 742 C CA . LYS A 1 95 ? 6.835 -10.365 -7.482 1.00 95.12 95 LYS A CA 1
ATOM 743 C C . LYS A 1 95 ? 6.459 -10.823 -8.894 1.00 95.12 95 LYS A C 1
ATOM 745 O O . LYS A 1 95 ? 7.272 -11.464 -9.545 1.00 95.12 95 LYS A O 1
ATOM 750 N N . VAL A 1 96 ? 5.248 -10.530 -9.367 1.00 94.69 96 VAL A N 1
ATOM 751 C CA . VAL A 1 96 ? 4.772 -10.956 -10.703 1.00 94.69 96 VAL A CA 1
ATOM 752 C C . VAL A 1 96 ? 4.948 -9.893 -11.788 1.00 94.69 96 VAL A C 1
ATOM 754 O O . VAL A 1 96 ? 4.476 -10.060 -12.911 1.00 94.69 96 VAL A O 1
ATOM 757 N N . 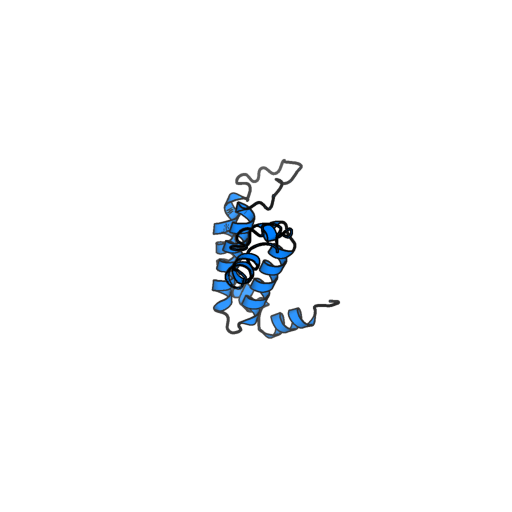THR A 1 97 ? 5.624 -8.793 -11.466 1.00 93.69 97 THR A N 1
ATOM 758 C CA . THR A 1 97 ? 5.938 -7.703 -12.393 1.00 93.69 97 THR A CA 1
ATOM 759 C C . THR A 1 97 ? 7.455 -7.539 -12.512 1.00 93.69 97 THR A C 1
ATOM 761 O O . THR A 1 97 ? 8.206 -8.128 -11.730 1.00 93.69 97 THR A O 1
ATOM 764 N N . PRO A 1 98 ? 7.957 -6.701 -13.443 1.00 94.62 98 PRO A N 1
ATOM 765 C CA . PRO A 1 98 ? 9.380 -6.377 -13.504 1.00 94.62 98 PRO A CA 1
ATOM 766 C C . PRO A 1 98 ? 9.961 -5.839 -12.188 1.00 94.62 98 PRO A C 1
ATOM 768 O O . PRO A 1 98 ? 11.178 -5.837 -12.038 1.00 94.62 98 PRO A O 1
ATOM 771 N N . CYS A 1 99 ? 9.132 -5.429 -11.222 1.00 94.50 99 CYS A N 1
ATOM 772 C CA . CYS A 1 99 ? 9.573 -4.966 -9.912 1.00 94.50 99 CYS A CA 1
ATOM 773 C C . CYS A 1 99 ? 10.302 -5.999 -9.059 1.00 94.50 99 CYS A C 1
ATOM 775 O O . CYS A 1 99 ? 11.071 -5.588 -8.190 1.00 94.50 99 CYS A O 1
ATOM 777 N N . GLN A 1 100 ? 10.150 -7.295 -9.341 1.00 95.19 100 GLN A N 1
ATOM 778 C CA . GLN A 1 100 ? 10.887 -8.353 -8.651 1.00 95.19 100 GLN A CA 1
ATOM 779 C C . GLN A 1 100 ? 12.411 -8.132 -8.708 1.00 95.19 100 GLN A C 1
ATOM 781 O O . GLN A 1 100 ? 13.122 -8.481 -7.773 1.00 95.19 100 GLN A O 1
ATOM 786 N N . GLN A 1 101 ? 12.922 -7.503 -9.774 1.00 93.25 101 GLN A N 1
ATOM 787 C CA . GLN A 1 101 ? 14.355 -7.224 -9.936 1.00 93.25 101 GLN A CA 1
ATOM 788 C C . GLN A 1 101 ? 14.863 -6.032 -9.093 1.00 93.25 101 GLN A C 1
ATOM 790 O O . GLN A 1 101 ? 16.057 -5.740 -9.099 1.00 93.25 101 GLN A O 1
ATOM 795 N N . TYR A 1 102 ? 13.967 -5.305 -8.416 1.00 90.69 102 TYR A N 1
ATOM 796 C CA . TYR A 1 102 ? 14.269 -4.076 -7.674 1.00 90.69 102 TYR A CA 1
ATOM 797 C C . TYR A 1 102 ? 13.920 -4.170 -6.179 1.00 90.69 102 TYR A C 1
ATOM 799 O O . TYR A 1 102 ? 13.794 -3.137 -5.519 1.00 90.69 102 TYR A O 1
ATOM 807 N N . GLU A 1 103 ? 13.745 -5.376 -5.633 1.00 77.69 103 GLU A N 1
ATOM 808 C CA . GLU A 1 103 ? 13.584 -5.570 -4.188 1.00 77.69 103 GLU A CA 1
ATOM 809 C C . GLU A 1 103 ? 14.813 -5.039 -3.420 1.00 77.69 103 GLU A C 1
ATOM 811 O O . GLU A 1 103 ? 15.951 -5.224 -3.870 1.00 77.69 103 GLU A O 1
ATOM 816 N N . PRO A 1 104 ? 14.629 -4.355 -2.273 1.00 63.56 104 PRO A N 1
ATOM 817 C CA . PRO A 1 104 ? 15.739 -3.945 -1.428 1.00 63.56 104 PRO A CA 1
ATOM 818 C C . PRO A 1 104 ? 16.385 -5.194 -0.800 1.00 63.56 104 PRO A C 1
ATOM 820 O O . PRO A 1 104 ? 15.988 -5.643 0.270 1.00 63.56 104 PRO A O 1
ATOM 823 N N . ASN A 1 105 ? 17.414 -5.690 -1.499 1.00 53.69 105 ASN A N 1
ATOM 824 C CA . ASN A 1 105 ? 18.341 -6.792 -1.202 1.00 53.69 105 ASN A CA 1
ATOM 825 C C . ASN A 1 105 ? 17.958 -8.178 -1.754 1.00 53.69 105 ASN A C 1
ATOM 827 O O . ASN A 1 105 ? 17.487 -9.037 -1.023 1.00 53.69 105 ASN A O 1
ATOM 831 N N . ASP A 1 106 ? 18.365 -8.438 -2.997 1.00 44.09 106 ASP A N 1
ATOM 832 C CA . ASP A 1 106 ? 19.422 -9.432 -3.207 1.00 44.09 106 ASP A CA 1
ATOM 833 C C . ASP A 1 106 ? 20.665 -8.662 -3.663 1.00 44.09 106 ASP A C 1
ATOM 835 O O . ASP A 1 106 ? 20.738 -8.140 -4.778 1.00 44.09 106 ASP A O 1
ATOM 839 N N . ALA A 1 107 ? 21.643 -8.515 -2.770 1.00 47.16 107 ALA A N 1
ATOM 840 C CA . ALA A 1 107 ? 22.984 -8.147 -3.184 1.00 47.16 107 ALA A CA 1
ATOM 841 C C . ALA A 1 107 ? 23.442 -9.185 -4.214 1.00 47.16 107 ALA A C 1
ATOM 843 O O . ALA A 1 107 ? 23.589 -10.346 -3.860 1.00 47.16 107 ALA A O 1
ATOM 844 N N . SER A 1 108 ? 23.643 -8.765 -5.464 1.00 47.34 108 SER A N 1
ATOM 845 C CA . SER A 1 108 ? 24.403 -9.485 -6.487 1.00 47.34 108 SER A CA 1
ATOM 846 C C . SER A 1 108 ? 24.330 -11.014 -6.382 1.00 47.34 108 SER A C 1
ATOM 848 O O . SER A 1 108 ? 25.289 -11.645 -5.934 1.00 47.34 108 SER A O 1
ATOM 850 N N . THR A 1 109 ? 23.260 -11.641 -6.869 1.00 42.84 109 THR A N 1
ATOM 851 C CA . THR A 1 109 ? 23.359 -13.047 -7.275 1.00 42.84 109 THR A CA 1
ATOM 852 C C . THR A 1 109 ? 24.250 -13.086 -8.514 1.00 42.84 109 THR A C 1
ATOM 854 O O . TH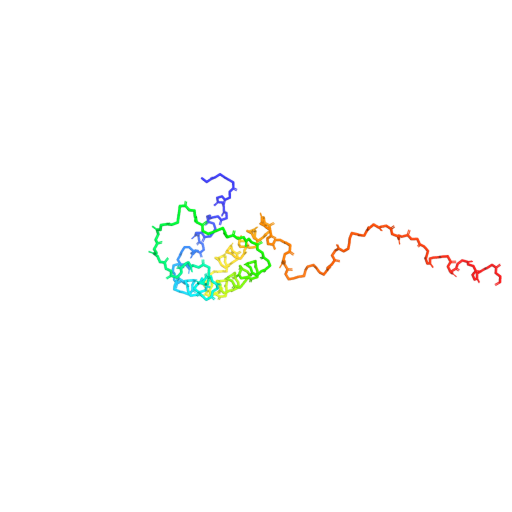R A 1 109 ? 23.789 -13.068 -9.654 1.00 42.84 109 THR A O 1
ATOM 857 N N . LEU A 1 110 ? 25.568 -13.072 -8.299 1.00 42.78 110 LEU A N 1
ATOM 858 C CA . LEU A 1 110 ? 26.502 -13.602 -9.279 1.00 42.78 110 LEU A CA 1
ATOM 859 C C . LEU A 1 110 ? 26.000 -15.014 -9.612 1.00 42.78 110 LEU A C 1
ATOM 861 O O . LEU A 1 110 ? 25.709 -15.771 -8.681 1.00 42.78 110 LEU A O 1
ATOM 865 N N . PRO A 1 111 ? 25.877 -15.402 -10.892 1.00 41.25 111 PRO A N 1
ATOM 866 C CA . PRO A 1 111 ? 25.664 -16.800 -11.209 1.00 41.25 111 PRO A CA 1
ATOM 867 C C . PRO A 1 111 ? 26.890 -17.538 -10.674 1.00 41.25 111 PRO A C 1
ATOM 869 O O . PRO A 1 111 ? 27.997 -17.367 -11.187 1.00 41.25 111 PRO A O 1
ATOM 872 N N . ILE A 1 112 ? 26.713 -18.306 -9.598 1.00 48.44 112 ILE A N 1
ATOM 873 C CA . ILE A 1 112 ? 27.753 -19.167 -9.036 1.00 48.44 112 ILE A CA 1
ATOM 874 C C . ILE A 1 112 ? 27.918 -20.341 -10.006 1.00 48.44 112 ILE A C 1
ATOM 876 O O . ILE A 1 112 ? 27.521 -21.468 -9.733 1.00 48.44 112 ILE A O 1
ATOM 880 N N . ASN A 1 113 ? 28.486 -20.071 -11.180 1.00 45.34 113 ASN A N 1
ATOM 881 C CA . ASN A 1 113 ? 29.127 -21.098 -11.975 1.00 45.34 113 ASN A CA 1
ATOM 882 C C . ASN A 1 113 ? 30.432 -21.448 -11.257 1.00 45.34 113 ASN A C 1
ATOM 884 O O . ASN A 1 113 ? 31.457 -20.798 -11.425 1.00 45.34 113 ASN A O 1
ATOM 888 N N . SER A 1 114 ? 30.336 -22.467 -10.406 1.00 50.94 114 SER A N 1
ATOM 889 C CA . SER A 1 114 ? 31.310 -23.549 -10.282 1.00 50.94 114 SER A CA 1
ATOM 890 C C . SER A 1 114 ? 32.790 -23.165 -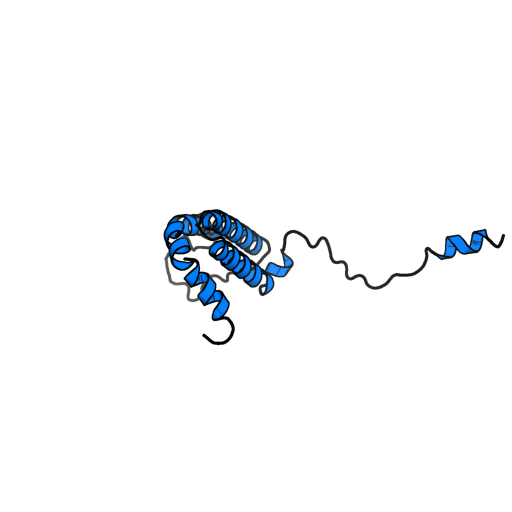10.402 1.00 50.94 114 SER A C 1
ATOM 892 O O . SER A 1 114 ? 33.420 -23.404 -11.426 1.00 50.94 114 SER A O 1
ATOM 894 N N . VAL A 1 115 ? 33.385 -22.716 -9.300 1.00 41.88 115 VAL A N 1
ATOM 895 C CA . VAL A 1 115 ? 34.790 -23.026 -8.981 1.00 41.88 115 VAL A CA 1
ATOM 896 C C . VAL A 1 115 ? 34.872 -23.484 -7.528 1.00 41.88 115 VAL A C 1
ATOM 898 O O . VAL A 1 115 ? 35.462 -22.856 -6.658 1.00 41.88 115 VAL A O 1
ATOM 901 N N . VAL A 1 116 ? 34.240 -24.628 -7.263 1.00 49.00 116 VAL A N 1
ATOM 902 C CA . VAL A 1 116 ? 34.669 -25.512 -6.179 1.00 49.00 116 VAL A CA 1
ATOM 903 C C . VAL A 1 116 ? 35.878 -26.272 -6.709 1.00 49.00 116 VAL A C 1
ATOM 905 O O . VAL A 1 116 ? 35.716 -27.286 -7.374 1.00 49.00 116 VAL A O 1
ATOM 908 N N . ALA A 1 117 ? 37.082 -25.759 -6.476 1.00 51.34 117 ALA A N 1
ATOM 909 C CA . ALA A 1 117 ? 38.314 -26.545 -6.424 1.00 51.34 117 ALA A CA 1
ATOM 910 C C . ALA A 1 117 ? 39.482 -25.631 -6.038 1.00 51.34 117 ALA A C 1
ATOM 912 O O . ALA A 1 117 ? 39.576 -24.515 -6.531 1.00 51.34 117 ALA A O 1
ATOM 913 N N . LEU A 1 118 ? 40.404 -26.172 -5.236 1.00 43.16 118 LEU A N 1
ATOM 914 C CA . LEU A 1 118 ? 41.739 -25.636 -4.918 1.00 43.16 118 LEU A CA 1
ATOM 915 C C . LEU A 1 118 ? 41.853 -24.677 -3.721 1.00 43.16 118 LEU A C 1
ATOM 917 O O . LEU A 1 118 ? 42.434 -23.603 -3.813 1.00 43.16 118 LEU A O 1
ATOM 921 N N . SER A 1 119 ? 41.472 -25.144 -2.532 1.00 46.41 119 SER A N 1
ATOM 922 C CA . SER A 1 119 ? 42.253 -24.791 -1.326 1.00 46.41 119 SER A CA 1
ATOM 923 C C . SER A 1 119 ? 42.468 -25.943 -0.335 1.00 46.41 119 SER A C 1
ATOM 925 O O . SER A 1 119 ? 43.335 -25.846 0.529 1.00 46.41 119 SER A O 1
ATOM 927 N N . ALA A 1 120 ? 41.833 -27.104 -0.534 1.00 45.25 120 ALA A N 1
ATOM 928 C CA . ALA A 1 120 ? 42.115 -28.309 0.256 1.00 45.25 120 ALA A CA 1
ATOM 929 C C . ALA A 1 120 ? 43.471 -28.988 -0.061 1.00 45.25 120 ALA A C 1
ATOM 931 O O . ALA A 1 120 ? 43.890 -29.879 0.671 1.00 45.25 120 ALA A O 1
ATOM 932 N N . ILE A 1 121 ? 44.201 -28.567 -1.106 1.00 49.59 121 ILE A N 1
ATOM 933 C CA . ILE A 1 121 ? 45.508 -29.167 -1.453 1.00 49.59 121 ILE A CA 1
ATOM 934 C C . ILE A 1 121 ? 46.642 -28.668 -0.535 1.00 49.59 121 ILE A C 1
ATOM 936 O O . ILE A 1 121 ? 47.619 -29.383 -0.320 1.00 49.59 121 ILE A O 1
ATOM 940 N N . VAL A 1 122 ? 46.505 -27.498 0.100 1.00 47.38 122 VAL A N 1
ATOM 941 C CA . VAL A 1 122 ? 47.570 -26.956 0.971 1.00 47.38 122 VAL A CA 1
ATOM 942 C C . VAL A 1 122 ? 47.738 -27.772 2.266 1.00 47.38 122 VAL A C 1
ATOM 944 O O . VAL A 1 122 ? 48.823 -27.784 2.846 1.00 47.38 122 VAL A O 1
ATOM 947 N N . ALA A 1 123 ? 46.715 -28.521 2.693 1.00 46.53 123 ALA A N 1
ATOM 948 C CA . ALA A 1 123 ? 46.777 -29.331 3.911 1.00 46.53 123 ALA A CA 1
ATOM 949 C C . ALA A 1 123 ? 47.458 -30.703 3.726 1.00 46.53 123 ALA A C 1
ATOM 951 O O . ALA A 1 123 ? 47.995 -31.238 4.691 1.00 46.53 123 ALA A O 1
ATOM 952 N N . LEU A 1 124 ? 47.493 -31.260 2.508 1.00 51.72 124 LEU A N 1
ATOM 953 C CA . LEU A 1 124 ? 48.063 -32.594 2.256 1.00 51.72 124 LEU A CA 1
ATOM 954 C C . LEU A 1 124 ? 49.560 -32.568 1.912 1.00 51.72 124 LEU A C 1
ATOM 956 O O . LEU A 1 124 ? 50.271 -33.520 2.220 1.00 51.72 124 LEU A O 1
ATOM 960 N N . VAL A 1 125 ? 50.079 -31.473 1.346 1.00 51.72 125 VAL A N 1
ATOM 961 C CA . VAL A 1 125 ? 51.512 -31.381 0.992 1.00 51.72 125 VAL A CA 1
ATOM 962 C C . VAL A 1 125 ? 52.405 -31.186 2.227 1.00 51.72 125 VAL A C 1
ATOM 964 O O . VAL A 1 125 ? 53.549 -31.626 2.227 1.00 51.72 125 VAL A O 1
ATOM 967 N N . ARG A 1 126 ? 51.887 -30.614 3.324 1.00 48.97 126 ARG A N 1
ATOM 968 C CA . ARG A 1 126 ? 52.645 -30.443 4.582 1.00 48.97 126 ARG A CA 1
ATOM 969 C C . ARG A 1 126 ? 52.801 -31.716 5.423 1.00 48.97 126 ARG A C 1
ATOM 971 O O . ARG A 1 126 ? 53.483 -31.667 6.438 1.00 48.97 126 ARG A O 1
ATOM 978 N N . GLN A 1 127 ? 52.180 -32.832 5.039 1.00 52.22 127 GLN A N 1
ATOM 979 C CA . GLN A 1 127 ? 52.377 -34.126 5.708 1.00 52.22 127 GLN A CA 1
ATOM 980 C C . GLN A 1 127 ? 53.298 -35.080 4.929 1.00 52.22 127 GLN A C 1
ATOM 982 O O . GLN A 1 127 ? 53.471 -36.219 5.353 1.00 52.22 127 GLN A O 1
ATOM 987 N N . LEU A 1 128 ? 53.897 -34.637 3.815 1.00 51.31 128 LEU A N 1
ATOM 988 C CA . LEU A 1 128 ? 54.744 -35.489 2.969 1.00 51.31 128 LEU A CA 1
ATOM 989 C C . LEU A 1 128 ? 56.096 -34.882 2.548 1.00 51.31 128 LEU A C 1
ATOM 991 O O . LEU A 1 128 ? 56.755 -35.464 1.692 1.00 51.31 128 LEU A O 1
ATOM 995 N N . HIS A 1 129 ? 56.551 -33.794 3.181 1.00 45.59 129 HIS A N 1
ATOM 996 C CA . HIS A 1 129 ? 57.965 -33.387 3.204 1.00 45.59 129 HIS A CA 1
ATOM 997 C C . HIS A 1 129 ? 58.334 -32.767 4.550 1.00 45.59 129 HIS A C 1
ATOM 999 O O . HIS A 1 129 ? 57.629 -31.817 4.962 1.00 45.59 129 HIS A O 1
#

Secondary structure (DSSP, 8-state):
--S-HHHHHHHHHTTHHHHHHHTHHHHHHHHHHHHGGGS-S------SS-------HHHHHHHHHHHHHHHHHHTTSSSSHHHHHHHHHHHHHHHTSGGGGGSS-------------SSTTHHHHTT--

pLDDT: mean 80.29, std 20.27, range [41.25, 98.31]

InterPro domains:
  IPR009832 Protein of unknown function DUF1397 [PF07165] (1-99)
  IPR009832 Protein of unknown function DUF1397 [PTHR20997] (1-111)

Foldseek 3Di:
DPDCVVLVVVCVVLCLVVLCVVCVVQLVVLCCVQPVVVDPPDPPPPDPDDPDDDDDLSNLVSLVSSLVSVLVSSCPRPDNSNSVVSNVVSVVVCCVDPNVVNPPDPDDPPPPPDDPDDDVVVVVVVVPD

Radius of gyration: 23.9 Å; chains: 1; bounding box: 73×54×44 Å

Sequence (129 aa):
CYKEGERIALFIAEGGPECLKDNQDQIQQCVNSTFSRYLPKDVTVQKEEPPLFQLGKKECGDISKLQQCVVEHLEKCSEPTPSNVVDSLIAYVRKVTPCQQYEPNDASTLPINSVVALSAIVALVRQLH

Organism: NCBI:txid36148